Protein AF-A0A2H4SGW2-F1 (afdb_monomer)

Mean predicted aligned error: 12.9 Å

pLDDT: mean 76.17, std 18.94, range [35.78, 95.19]

Nearest PDB structures (foldseek):
  6x1i-assembly1_A  TM=3.297E-01  e=1.445E+00  Pyrococcus horikoshii OT3
  2erj-assembly2_H  TM=3.237E-01  e=7.065E+00  Homo sapiens
  8u43-assembly1_D  TM=2.291E-01  e=7.065E+00  Rattus norvegicus

Solvent-accessible surface area (backbone atoms only — not comparable to full-atom values): 8729 Å² total; per-residue (Å²): 140,82,81,87,83,86,81,79,77,84,83,76,77,74,81,75,76,76,72,67,89,86,71,74,80,57,63,96,58,52,52,63,52,45,54,53,20,48,52,55,14,47,56,49,26,64,71,53,39,81,94,49,92,40,44,65,63,7,50,50,42,12,49,35,37,24,29,25,54,58,58,59,44,63,83,57,79,85,66,61,55,56,94,62,86,61,39,85,46,74,64,57,51,47,54,20,49,52,54,18,52,48,46,30,49,66,63,38,54,94,68,52,57,96,44,40,66,61,12,51,55,52,9,50,49,33,19,37,36,25,54,17,34,56,78,84,79,75,74,76,75,76,79,76,83,78,128

Structure (mmCIF, N/CA/C/O backbone):
data_AF-A0A2H4SGW2-F1
#
_entry.id   AF-A0A2H4SGW2-F1
#
loop_
_atom_site.group_PDB
_atom_site.id
_atom_site.type_symbol
_atom_site.label_atom_id
_atom_site.label_alt_id
_atom_site.label_comp_id
_atom_site.label_asym_id
_atom_site.label_entity_id
_atom_site.label_seq_id
_atom_site.pdbx_PDB_ins_code
_atom_site.Cartn_x
_atom_site.Cartn_y
_atom_site.Cartn_z
_atom_site.occupancy
_atom_site.B_is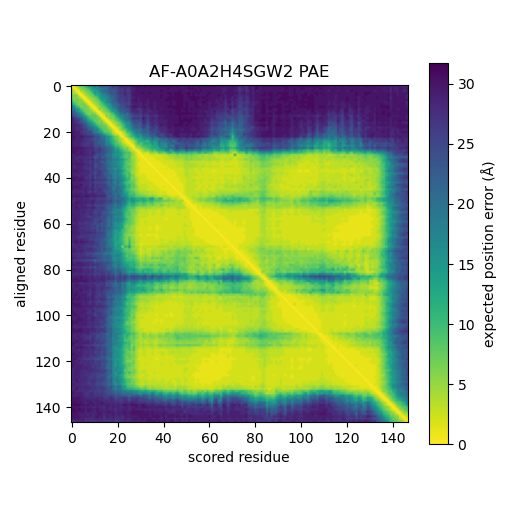o_or_equiv
_atom_site.auth_seq_id
_atom_site.auth_comp_id
_atom_site.auth_asym_id
_atom_site.auth_atom_id
_atom_site.pdbx_PDB_model_num
ATOM 1 N N . MET A 1 1 ? 42.845 22.068 47.223 1.00 36.53 1 MET A N 1
ATOM 2 C CA . MET A 1 1 ? 42.443 20.751 46.677 1.00 36.53 1 MET A CA 1
ATOM 3 C C . MET A 1 1 ? 41.509 21.018 45.503 1.00 36.53 1 MET A C 1
ATOM 5 O O . MET A 1 1 ? 40.694 21.923 45.610 1.00 36.53 1 MET A O 1
ATOM 9 N N . LYS A 1 2 ? 41.756 20.393 44.348 1.00 39.66 2 LYS A N 1
ATOM 10 C CA . LYS A 1 2 ? 41.419 20.905 43.008 1.00 39.66 2 LYS A CA 1
ATOM 11 C C . LYS A 1 2 ? 40.613 19.833 42.246 1.00 39.66 2 LYS A C 1
ATOM 13 O O . LYS A 1 2 ? 41.105 18.721 42.141 1.00 39.66 2 LYS A O 1
ATOM 18 N N . PHE A 1 3 ? 39.397 20.213 41.827 1.00 46.25 3 PHE A N 1
ATOM 19 C CA . PHE A 1 3 ? 38.383 19.617 40.922 1.00 46.25 3 PHE A CA 1
ATOM 20 C C . PHE A 1 3 ? 38.264 18.085 40.739 1.00 46.25 3 PHE A C 1
ATOM 22 O O . PHE A 1 3 ? 39.240 17.439 40.365 1.00 46.25 3 PHE A O 1
ATOM 29 N N . PRO A 1 4 ? 37.043 17.511 40.826 1.00 51.34 4 PRO A N 1
ATOM 30 C CA . PRO A 1 4 ? 36.780 16.182 40.295 1.00 51.34 4 PRO A CA 1
ATOM 31 C C . PRO A 1 4 ? 36.568 16.246 38.773 1.00 51.34 4 PRO A C 1
ATOM 33 O O . PRO A 1 4 ? 35.764 17.026 38.261 1.00 51.34 4 PRO A O 1
ATOM 36 N N . LEU A 1 5 ? 37.320 15.407 38.061 1.00 47.28 5 LEU A N 1
ATOM 37 C CA . LEU A 1 5 ? 37.166 15.103 36.641 1.00 47.28 5 LEU A CA 1
ATOM 38 C C . LEU A 1 5 ? 35.771 14.524 36.367 1.00 47.28 5 LEU A C 1
ATOM 40 O O . LEU A 1 5 ? 35.455 13.415 36.793 1.00 47.28 5 LEU A O 1
ATOM 44 N N . VAL A 1 6 ? 34.955 15.268 35.620 1.00 46.44 6 VAL A N 1
ATOM 45 C CA . VAL A 1 6 ? 33.738 14.756 34.985 1.00 46.44 6 VAL A CA 1
ATOM 46 C C . VAL A 1 6 ? 34.170 13.932 33.773 1.00 46.44 6 VAL A C 1
ATOM 48 O O . VAL A 1 6 ? 34.555 14.477 32.742 1.00 46.44 6 VAL A O 1
ATOM 51 N N . LEU A 1 7 ? 34.135 12.610 33.920 1.00 49.81 7 LEU A N 1
ATOM 52 C CA . LEU A 1 7 ? 34.316 11.645 32.842 1.00 49.81 7 LEU A CA 1
ATOM 53 C C . LEU A 1 7 ? 32.973 10.933 32.637 1.00 49.81 7 LEU A C 1
ATOM 55 O O . LEU A 1 7 ? 32.621 10.045 33.407 1.00 49.81 7 LEU A O 1
ATOM 59 N N . ALA A 1 8 ? 32.201 11.337 31.630 1.00 51.94 8 ALA A N 1
ATOM 60 C CA . ALA A 1 8 ? 31.023 10.586 31.204 1.00 51.94 8 ALA A CA 1
ATOM 61 C C . ALA A 1 8 ? 30.757 10.801 29.709 1.00 51.94 8 ALA A C 1
ATOM 63 O O . ALA A 1 8 ? 30.163 11.789 29.292 1.00 51.94 8 ALA A O 1
ATOM 64 N N . ALA A 1 9 ? 31.284 9.845 28.943 1.00 51.69 9 ALA A N 1
ATOM 65 C CA . ALA A 1 9 ? 30.772 9.297 27.691 1.00 51.69 9 ALA A CA 1
ATOM 66 C C . ALA A 1 9 ? 30.123 10.273 26.692 1.00 51.69 9 ALA A C 1
ATOM 68 O O . ALA A 1 9 ? 28.916 10.506 26.690 1.00 51.69 9 ALA A O 1
ATOM 69 N N . LEU A 1 10 ? 30.934 10.722 25.733 1.00 45.56 10 LEU A N 1
ATOM 70 C CA . LEU A 1 10 ? 30.458 11.092 24.405 1.00 45.56 10 LEU A CA 1
ATOM 71 C C . LEU A 1 10 ? 29.757 9.868 23.793 1.00 45.56 10 LEU A C 1
ATOM 73 O O . LEU A 1 10 ? 30.422 8.924 23.366 1.00 45.56 10 LEU A O 1
ATOM 77 N N . PHE A 1 11 ? 28.425 9.879 23.734 1.00 50.94 11 PHE A N 1
ATOM 78 C CA . PHE A 1 11 ? 27.680 9.013 22.823 1.00 50.94 11 PHE A CA 1
ATOM 79 C C . PHE A 1 11 ? 27.951 9.487 21.393 1.00 50.94 11 PHE A C 1
ATOM 81 O O . PHE A 1 11 ? 27.168 10.213 20.783 1.00 50.94 11 PHE A O 1
ATOM 88 N N . ALA A 1 12 ? 29.100 9.078 20.859 1.00 47.81 12 ALA A N 1
ATOM 89 C CA . ALA A 1 12 ? 29.319 9.005 19.429 1.00 47.81 12 ALA A CA 1
ATOM 90 C C . ALA A 1 12 ? 28.397 7.898 18.905 1.00 47.81 12 ALA A C 1
ATOM 92 O O . ALA A 1 12 ? 28.767 6.727 18.860 1.00 47.81 12 ALA A O 1
ATOM 93 N N . GLY A 1 13 ? 27.154 8.267 18.588 1.00 41.72 13 GLY A N 1
ATOM 94 C CA . GLY A 1 13 ? 26.217 7.411 17.878 1.00 41.72 13 GLY A CA 1
ATOM 95 C C . GLY A 1 13 ? 26.809 7.067 16.520 1.00 41.72 13 GLY A C 1
ATOM 96 O O . GLY A 1 13 ? 26.707 7.839 15.570 1.00 41.72 13 GLY A O 1
ATOM 97 N N . SER A 1 14 ? 27.484 5.924 16.442 1.00 45.97 14 SER A N 1
ATOM 98 C CA . SER A 1 14 ? 27.878 5.320 15.183 1.00 45.97 14 SER A CA 1
ATOM 99 C C . SER A 1 14 ? 26.600 5.038 14.399 1.00 45.97 14 SER A C 1
ATOM 101 O O . SER A 1 14 ? 25.818 4.165 14.772 1.00 45.97 14 SER A O 1
ATOM 103 N N . LEU A 1 15 ? 26.376 5.787 13.318 1.00 43.72 15 LEU A N 1
ATOM 104 C CA . LEU A 1 15 ? 25.493 5.375 12.234 1.00 43.72 15 LEU A CA 1
ATOM 105 C C . LEU A 1 15 ? 26.077 4.079 11.667 1.00 43.72 15 LEU A C 1
ATOM 107 O O . LEU A 1 15 ? 26.879 4.090 10.737 1.00 43.72 15 LEU A O 1
ATOM 111 N N . ALA A 1 16 ? 25.719 2.953 12.277 1.00 41.44 16 ALA A N 1
ATOM 112 C CA . ALA A 1 16 ? 25.845 1.657 11.653 1.00 41.44 16 ALA A CA 1
ATOM 113 C C . ALA A 1 16 ? 24.837 1.645 10.502 1.00 41.44 16 ALA A C 1
ATOM 115 O O . ALA A 1 16 ? 23.688 1.232 10.649 1.00 41.44 16 ALA A O 1
ATOM 116 N N . THR A 1 17 ? 25.258 2.150 9.345 1.00 42.44 17 THR A N 1
ATOM 117 C CA . THR A 1 17 ? 24.680 1.769 8.064 1.00 42.44 17 THR A CA 1
ATOM 118 C C . THR A 1 17 ? 24.901 0.268 7.954 1.00 42.44 17 THR A C 1
ATOM 120 O O . THR A 1 17 ? 25.957 -0.197 7.529 1.00 42.44 17 THR A O 1
ATOM 123 N N . VAL A 1 18 ? 23.916 -0.506 8.407 1.00 47.75 18 VAL A N 1
ATOM 124 C CA . VAL A 1 18 ? 23.831 -1.933 8.121 1.00 47.75 18 VAL A CA 1
ATOM 125 C C . VAL A 1 18 ? 23.557 -2.029 6.624 1.00 47.75 18 VAL A C 1
ATOM 127 O O . VAL A 1 18 ? 22.417 -2.101 6.177 1.00 47.75 18 VAL A O 1
ATOM 130 N N . ALA A 1 19 ? 24.617 -1.934 5.825 1.00 40.09 19 ALA A N 1
ATOM 131 C CA . ALA A 1 19 ? 24.589 -2.350 4.440 1.00 40.09 19 ALA A CA 1
ATOM 132 C C . ALA A 1 19 ? 24.349 -3.860 4.471 1.00 40.09 19 ALA A C 1
ATOM 134 O O . ALA A 1 19 ? 25.267 -4.632 4.738 1.00 40.09 19 ALA A O 1
ATOM 135 N N . GLN A 1 20 ? 23.092 -4.273 4.296 1.00 42.75 20 GLN A N 1
ATOM 136 C CA . GLN A 1 20 ? 22.746 -5.681 4.144 1.00 42.75 20 GLN A CA 1
ATOM 137 C C . GLN A 1 20 ? 23.578 -6.245 2.977 1.00 42.75 20 GLN A C 1
ATOM 139 O O . GLN A 1 20 ? 23.435 -5.766 1.845 1.00 42.75 20 GLN A O 1
ATOM 144 N N . PRO A 1 21 ? 24.484 -7.209 3.218 1.00 35.78 21 PRO A N 1
ATOM 145 C CA . PRO A 1 21 ? 25.334 -7.734 2.163 1.00 35.78 21 PRO A CA 1
ATOM 146 C C . PRO A 1 21 ? 24.467 -8.528 1.178 1.00 35.78 21 PRO A C 1
ATOM 148 O O . PRO A 1 21 ? 23.775 -9.463 1.569 1.00 35.78 21 PRO A O 1
ATOM 151 N N . GLY A 1 22 ? 24.487 -8.133 -0.100 1.00 41.16 22 GLY A N 1
ATOM 152 C CA . GLY A 1 22 ? 23.820 -8.848 -1.204 1.00 41.16 22 GLY A CA 1
ATOM 153 C C . GLY A 1 22 ? 22.747 -8.063 -1.970 1.00 41.16 22 GLY A C 1
ATOM 154 O O . GLY A 1 22 ? 22.153 -8.580 -2.912 1.00 41.16 22 GLY A O 1
ATOM 155 N N . VAL A 1 23 ? 22.484 -6.811 -1.607 1.00 50.88 23 VAL A N 1
ATOM 156 C CA . VAL A 1 23 ? 21.338 -6.053 -2.123 1.00 50.88 23 VAL A CA 1
ATOM 157 C C . VAL A 1 23 ? 21.823 -5.002 -3.128 1.00 50.88 23 VAL A C 1
ATOM 159 O O . VAL A 1 23 ? 22.103 -3.863 -2.770 1.00 50.88 23 VAL A O 1
ATOM 162 N N . GLY A 1 24 ? 21.957 -5.392 -4.401 1.00 46.53 24 GLY A N 1
ATOM 163 C CA . GLY A 1 24 ? 22.253 -4.454 -5.492 1.00 46.53 24 GLY A CA 1
ATOM 164 C C . GLY A 1 24 ? 21.214 -3.320 -5.595 1.00 46.53 24 GLY A C 1
ATOM 165 O O . GLY A 1 24 ? 20.061 -3.510 -5.181 1.00 46.53 24 GLY A O 1
ATOM 166 N N . PRO A 1 25 ? 21.598 -2.142 -6.125 1.00 52.06 25 PRO A N 1
ATOM 167 C CA . PRO A 1 25 ? 20.678 -1.022 -6.305 1.00 52.06 25 PRO A CA 1
ATOM 168 C C . PRO A 1 25 ? 19.476 -1.444 -7.166 1.00 52.06 25 PRO A C 1
ATOM 170 O O . PRO A 1 25 ? 19.636 -2.288 -8.054 1.00 52.06 25 PRO A O 1
ATOM 173 N N . PRO A 1 26 ? 18.273 -0.885 -6.928 1.00 57.28 26 PRO A N 1
ATOM 174 C CA . PRO A 1 26 ? 17.143 -1.117 -7.820 1.00 57.28 26 PRO A CA 1
ATOM 175 C C . PRO A 1 26 ? 17.540 -0.721 -9.246 1.00 57.28 26 PRO A C 1
ATOM 177 O O . PRO A 1 26 ? 18.293 0.239 -9.446 1.00 57.28 26 PRO A O 1
ATOM 180 N N . ALA A 1 27 ? 17.034 -1.442 -10.249 1.00 59.69 27 ALA A N 1
ATOM 181 C CA . ALA A 1 27 ? 17.228 -1.030 -11.632 1.00 59.69 27 ALA A CA 1
ATOM 182 C C . ALA A 1 27 ? 16.741 0.425 -11.790 1.00 59.69 27 ALA A C 1
ATOM 184 O O . ALA A 1 27 ? 15.667 0.783 -11.306 1.00 59.69 27 ALA A O 1
ATOM 185 N N . LEU A 1 28 ? 17.542 1.276 -12.444 1.00 51.12 28 LEU A N 1
ATOM 186 C CA . LEU A 1 28 ? 17.411 2.747 -12.458 1.00 51.12 28 LEU A CA 1
ATOM 187 C C . LEU A 1 28 ? 16.033 3.294 -12.916 1.00 51.12 28 LEU A C 1
ATOM 189 O O . LEU A 1 28 ? 15.762 4.481 -12.746 1.00 51.12 28 LEU A O 1
ATOM 193 N N . GLY A 1 29 ? 15.145 2.456 -13.466 1.00 61.72 29 GLY A N 1
ATOM 194 C CA . GLY A 1 29 ? 13.770 2.811 -13.848 1.00 61.72 29 GLY A CA 1
ATOM 195 C C . GLY A 1 29 ? 12.668 2.356 -12.879 1.00 61.72 29 GLY A C 1
ATOM 196 O O . GLY A 1 29 ? 11.569 2.912 -12.913 1.00 61.72 29 GLY A O 1
ATOM 197 N N . THR A 1 30 ? 12.936 1.393 -11.994 1.00 74.19 30 THR A N 1
ATOM 198 C CA . THR A 1 30 ? 11.906 0.709 -11.191 1.00 74.19 30 THR A CA 1
ATOM 199 C C . THR A 1 30 ? 11.205 1.653 -10.217 1.00 74.19 30 THR A C 1
ATOM 201 O O . THR A 1 30 ? 9.998 1.549 -10.030 1.00 74.19 30 THR A O 1
ATOM 204 N N . CYS A 1 31 ? 11.913 2.639 -9.658 1.00 84.25 31 CYS A N 1
ATOM 205 C CA . CYS A 1 31 ? 11.321 3.559 -8.683 1.00 84.25 31 CYS A CA 1
ATOM 206 C C . CYS A 1 31 ? 10.413 4.624 -9.304 1.00 84.25 31 CYS A C 1
ATOM 208 O O . CYS A 1 31 ? 9.398 4.974 -8.710 1.00 84.25 31 CYS A O 1
ATOM 210 N N . ARG A 1 32 ? 10.709 5.092 -10.524 1.00 84.06 32 ARG A N 1
ATOM 211 C CA . ARG A 1 32 ? 9.792 5.993 -11.245 1.00 84.06 32 ARG A CA 1
ATOM 212 C C . ARG A 1 32 ? 8.531 5.266 -11.695 1.00 84.06 32 ARG A C 1
ATOM 214 O O . ARG A 1 32 ? 7.440 5.813 -11.578 1.00 84.06 32 ARG A O 1
ATOM 221 N N . VAL A 1 33 ? 8.682 4.030 -12.177 1.00 83.50 33 VAL A N 1
ATOM 222 C CA . VAL A 1 33 ? 7.542 3.156 -12.488 1.00 83.50 33 VAL A CA 1
ATOM 223 C C . VAL A 1 33 ? 6.712 2.916 -11.230 1.00 83.50 33 VAL A C 1
ATOM 225 O O . VAL A 1 33 ? 5.493 3.039 -11.286 1.00 83.50 33 VAL A O 1
ATOM 228 N N . ALA A 1 34 ? 7.363 2.670 -10.087 1.00 85.31 34 ALA A N 1
ATOM 229 C CA . ALA A 1 34 ? 6.685 2.524 -8.808 1.00 85.31 34 ALA A CA 1
ATOM 230 C C . ALA A 1 34 ? 5.844 3.753 -8.460 1.00 85.31 34 ALA A C 1
ATOM 232 O O . ALA A 1 34 ? 4.677 3.595 -8.129 1.00 85.31 34 ALA A O 1
ATOM 233 N N . ASP A 1 35 ? 6.387 4.966 -8.578 1.00 88.62 35 ASP A N 1
ATOM 234 C CA . ASP A 1 35 ? 5.648 6.191 -8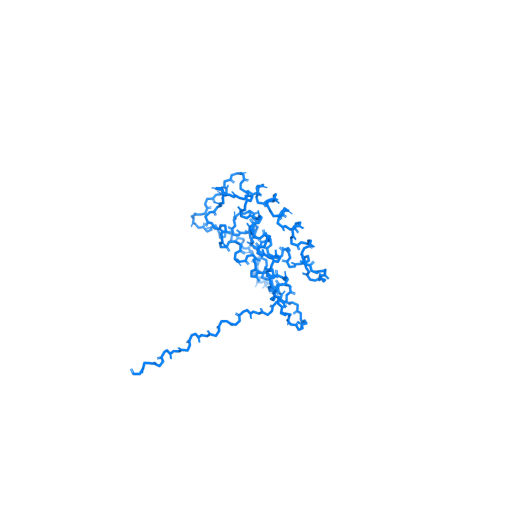.255 1.00 88.62 35 ASP A CA 1
ATOM 235 C C . ASP A 1 35 ? 4.394 6.370 -9.129 1.00 88.62 35 ASP A C 1
ATOM 237 O O . ASP A 1 35 ? 3.321 6.687 -8.612 1.00 88.62 35 ASP A O 1
ATOM 241 N N . VAL A 1 36 ? 4.497 6.106 -10.437 1.00 86.12 36 VAL A N 1
ATOM 242 C CA . VAL A 1 36 ? 3.355 6.168 -11.370 1.00 86.12 36 VAL A CA 1
ATOM 243 C C . VAL A 1 36 ? 2.325 5.080 -11.057 1.00 86.12 36 VAL A C 1
ATOM 245 O O . VAL A 1 36 ? 1.128 5.362 -10.974 1.00 86.12 36 VAL A O 1
ATOM 248 N N . ALA A 1 37 ? 2.781 3.845 -10.841 1.00 87.69 37 ALA A N 1
ATOM 249 C CA . ALA A 1 37 ? 1.920 2.709 -10.535 1.00 87.69 37 ALA A CA 1
ATOM 250 C C . ALA A 1 37 ? 1.188 2.898 -9.196 1.00 87.69 37 ALA A C 1
ATOM 252 O O . ALA A 1 37 ? -0.011 2.633 -9.100 1.00 87.69 37 ALA A O 1
ATOM 253 N N . ILE A 1 38 ? 1.885 3.424 -8.182 1.00 90.12 38 ILE A N 1
ATOM 254 C CA . ILE A 1 38 ? 1.308 3.804 -6.891 1.00 90.12 38 ILE A CA 1
ATOM 255 C C . ILE A 1 38 ? 0.266 4.901 -7.104 1.00 90.12 38 ILE A C 1
ATOM 257 O O . ILE A 1 38 ? -0.855 4.755 -6.632 1.00 90.12 38 ILE A O 1
ATOM 261 N N . ALA A 1 39 ? 0.574 5.971 -7.843 1.00 90.19 39 ALA A N 1
ATOM 262 C CA . ALA A 1 39 ? -0.388 7.045 -8.092 1.00 90.19 39 ALA A CA 1
ATOM 263 C C . ALA A 1 39 ? -1.685 6.530 -8.750 1.00 90.19 39 ALA A C 1
ATOM 265 O O . ALA A 1 39 ? -2.781 6.885 -8.306 1.00 90.19 39 ALA A O 1
ATOM 266 N N . ALA A 1 40 ? -1.572 5.643 -9.745 1.00 86.00 40 ALA A N 1
ATOM 267 C CA . ALA A 1 40 ? -2.717 5.009 -10.398 1.00 86.00 40 ALA A CA 1
ATOM 268 C C . ALA A 1 40 ? -3.522 4.116 -9.434 1.00 86.00 40 ALA A C 1
ATOM 270 O O . ALA A 1 40 ? -4.750 4.220 -9.366 1.00 86.00 40 ALA A O 1
ATOM 271 N N . ALA A 1 41 ? -2.840 3.279 -8.649 1.00 84.62 41 ALA A N 1
ATOM 272 C CA . ALA A 1 41 ? -3.471 2.422 -7.649 1.00 84.62 41 ALA A CA 1
ATOM 273 C C . ALA A 1 41 ? -4.202 3.242 -6.571 1.00 84.62 41 ALA A C 1
ATOM 275 O O . ALA A 1 41 ? -5.337 2.928 -6.213 1.00 84.62 41 ALA A O 1
ATOM 276 N N . LEU A 1 42 ? -3.598 4.339 -6.102 1.00 90.06 42 LEU A N 1
ATOM 277 C CA . LEU A 1 42 ? -4.196 5.221 -5.101 1.00 90.06 42 LEU A CA 1
ATOM 278 C C . LEU A 1 42 ? -5.409 5.986 -5.633 1.00 90.06 42 LEU A C 1
ATOM 280 O O . LEU A 1 42 ? -6.345 6.224 -4.873 1.00 90.06 42 LEU A O 1
ATOM 284 N N . ALA A 1 43 ? -5.431 6.358 -6.916 1.00 89.75 43 ALA A N 1
ATOM 285 C CA . ALA A 1 43 ? -6.610 6.968 -7.529 1.00 89.75 43 ALA A CA 1
ATOM 286 C C . ALA A 1 43 ? -7.818 6.015 -7.501 1.00 89.75 43 ALA A C 1
ATOM 288 O O . ALA A 1 43 ? -8.938 6.437 -7.213 1.00 89.75 43 ALA A O 1
ATOM 289 N N . VAL A 1 44 ? -7.588 4.719 -7.741 1.00 87.31 44 VAL A N 1
ATOM 290 C CA . VAL A 1 44 ? -8.627 3.684 -7.636 1.00 87.31 44 VAL A CA 1
ATOM 291 C C . VAL A 1 44 ? -9.036 3.459 -6.185 1.00 87.31 44 VAL A C 1
ATOM 293 O O . VAL A 1 44 ? -10.229 3.448 -5.889 1.00 87.31 44 VAL A O 1
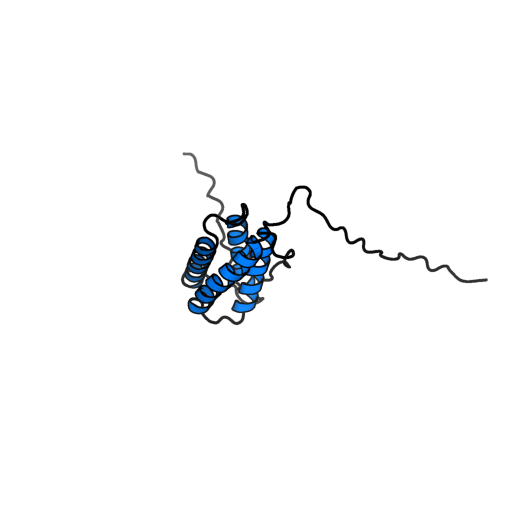ATOM 296 N N . LEU A 1 45 ? -8.067 3.342 -5.278 1.00 86.25 45 LEU A N 1
ATOM 297 C CA . LEU A 1 45 ? -8.326 3.121 -3.859 1.00 86.25 45 LEU A CA 1
ATOM 298 C C . LEU A 1 45 ? -9.173 4.255 -3.259 1.00 86.25 45 LEU A C 1
ATOM 300 O O . LEU A 1 45 ? -10.223 3.997 -2.680 1.00 86.25 45 LEU A O 1
ATOM 304 N N . ARG A 1 46 ? -8.787 5.519 -3.478 1.00 87.50 46 ARG A N 1
ATOM 305 C CA . ARG A 1 46 ? -9.523 6.698 -2.982 1.00 87.50 46 ARG A CA 1
ATOM 306 C C . ARG A 1 46 ? -10.928 6.828 -3.560 1.00 87.50 46 ARG A C 1
ATOM 308 O O . ARG A 1 46 ? -11.798 7.401 -2.920 1.00 87.50 46 ARG A O 1
ATOM 315 N N . ARG A 1 47 ? -11.153 6.317 -4.772 1.00 87.38 47 ARG A N 1
ATOM 316 C CA . ARG A 1 47 ? -12.479 6.318 -5.399 1.00 87.38 47 ARG A CA 1
ATOM 317 C C . ARG A 1 47 ? -13.412 5.272 -4.790 1.00 87.38 47 ARG A C 1
ATOM 319 O O . ARG A 1 47 ? -14.624 5.463 -4.816 1.00 87.38 47 ARG A O 1
ATOM 326 N N . LEU A 1 48 ? -12.863 4.149 -4.338 1.00 86.44 48 LEU A N 1
ATOM 327 C CA . LEU A 1 48 ? -13.639 2.997 -3.883 1.00 86.44 48 LEU A CA 1
ATOM 328 C C . LEU A 1 48 ? -13.835 2.962 -2.373 1.00 86.44 48 LEU A C 1
ATOM 330 O O . LEU A 1 48 ? -14.808 2.373 -1.910 1.00 86.44 48 LEU A O 1
ATOM 334 N N . LEU A 1 49 ? -12.917 3.558 -1.615 1.00 83.81 49 LEU A N 1
ATOM 335 C CA . LEU A 1 49 ? -12.991 3.545 -0.165 1.00 83.81 49 LEU A CA 1
ATOM 336 C C . LEU A 1 49 ? -13.798 4.730 0.373 1.00 83.81 49 LEU A C 1
ATOM 338 O O . LEU A 1 49 ? -13.658 5.848 -0.129 1.00 83.81 49 LEU A O 1
ATOM 342 N N . PRO A 1 50 ? -14.604 4.512 1.428 1.00 74.50 50 PRO A N 1
ATOM 343 C CA . PRO A 1 50 ? -15.200 5.598 2.189 1.00 74.50 50 PRO A CA 1
ATOM 344 C C . PRO A 1 50 ? -14.120 6.536 2.731 1.00 74.50 50 PRO A C 1
ATOM 346 O O . PRO A 1 50 ? -12.996 6.120 3.026 1.00 74.50 50 PRO A O 1
ATOM 349 N N . VAL A 1 51 ? -14.469 7.811 2.898 1.00 79.75 51 VAL A N 1
ATOM 350 C CA . VAL A 1 51 ? -13.556 8.792 3.485 1.00 79.75 51 VAL A CA 1
ATOM 351 C C . VAL A 1 51 ? -13.456 8.535 4.987 1.00 79.75 51 VAL A C 1
ATOM 353 O O . VAL A 1 51 ? -14.283 9.001 5.768 1.00 79.75 51 VAL A O 1
ATOM 356 N N . TYR A 1 52 ? -12.433 7.782 5.387 1.00 78.25 52 TYR A N 1
ATOM 357 C CA . TYR A 1 52 ? -12.046 7.630 6.786 1.00 78.25 52 TYR A CA 1
ATOM 358 C C . TYR A 1 52 ? -11.017 8.701 7.168 1.00 78.25 52 TYR A C 1
ATOM 360 O O . TYR A 1 52 ? -10.096 8.952 6.386 1.00 78.25 52 TYR A O 1
ATOM 368 N N . PRO A 1 53 ? -11.070 9.264 8.390 1.00 82.56 53 PRO A N 1
ATOM 369 C CA . PRO A 1 53 ? -10.026 10.168 8.884 1.00 82.56 53 PRO A CA 1
ATOM 370 C C . PRO A 1 53 ? -8.621 9.545 8.833 1.00 82.56 53 PRO A C 1
ATOM 372 O O . PRO A 1 53 ? -7.631 10.229 8.588 1.00 82.56 53 PRO A O 1
ATOM 375 N N . GLN A 1 54 ? -8.551 8.223 9.008 1.00 85.81 54 GLN A N 1
ATOM 376 C CA . GLN A 1 54 ? -7.309 7.451 9.035 1.00 85.81 54 GLN A CA 1
ATOM 377 C C . GLN A 1 54 ? -6.843 6.989 7.639 1.00 85.81 54 GLN A C 1
ATOM 379 O O . GLN A 1 54 ? -5.787 6.366 7.532 1.00 85.81 54 GLN A O 1
ATOM 384 N N . LEU A 1 55 ? -7.591 7.285 6.562 1.00 87.75 55 LEU A N 1
ATOM 385 C CA . LEU A 1 55 ? -7.323 6.747 5.222 1.00 87.75 55 LEU A CA 1
ATOM 386 C C . LEU A 1 55 ? -5.982 7.227 4.649 1.00 87.75 55 LEU A C 1
ATOM 388 O O . LEU A 1 55 ? -5.177 6.408 4.216 1.00 87.75 55 LEU A O 1
ATOM 392 N N . GLU A 1 56 ? -5.709 8.533 4.661 1.00 90.44 56 GLU A N 1
ATOM 393 C CA . GLU A 1 56 ? -4.436 9.068 4.147 1.00 90.44 56 GLU A CA 1
ATOM 394 C C . GLU A 1 56 ? -3.218 8.619 4.981 1.00 90.44 56 GLU A C 1
ATOM 396 O O . GLU A 1 56 ? -2.219 8.192 4.390 1.00 90.44 56 GLU A O 1
ATOM 401 N N . PRO A 1 57 ? -3.269 8.615 6.332 1.00 90.69 57 PRO A N 1
ATOM 402 C CA . PRO A 1 57 ? -2.234 7.981 7.148 1.00 90.69 57 PRO A CA 1
ATOM 403 C C . PRO A 1 57 ? -1.999 6.503 6.806 1.00 90.69 57 PRO A C 1
ATOM 405 O O . PRO A 1 57 ? -0.846 6.077 6.717 1.00 90.69 57 PRO A O 1
ATOM 408 N N . ALA A 1 58 ? -3.065 5.730 6.581 1.00 91.75 58 ALA A N 1
ATOM 409 C CA . ALA A 1 58 ? -2.971 4.322 6.207 1.00 91.75 58 ALA A CA 1
ATOM 410 C C . ALA A 1 58 ? -2.343 4.125 4.823 1.00 91.75 58 ALA A C 1
ATOM 412 O O . ALA A 1 58 ? -1.445 3.295 4.665 1.00 91.75 58 ALA A O 1
ATOM 413 N N . ILE A 1 59 ? -2.750 4.933 3.837 1.00 93.31 59 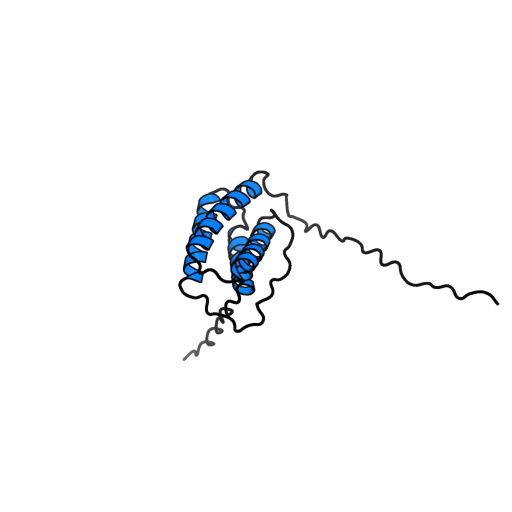ILE A N 1
ATOM 414 C CA . ILE A 1 59 ? -2.142 4.974 2.501 1.00 93.31 59 ILE A CA 1
ATOM 415 C C . ILE A 1 59 ? -0.638 5.223 2.617 1.00 93.31 59 ILE A C 1
ATOM 417 O O . ILE A 1 59 ? 0.156 4.497 2.020 1.00 93.31 59 ILE A O 1
ATOM 421 N N . LYS A 1 60 ? -0.235 6.225 3.406 1.00 93.62 60 LYS A N 1
ATOM 422 C CA . LYS A 1 60 ? 1.176 6.579 3.579 1.00 93.62 60 LYS A CA 1
ATOM 423 C C . LYS A 1 60 ? 1.978 5.431 4.197 1.00 93.62 60 LYS A C 1
ATOM 425 O O . LYS A 1 60 ? 3.064 5.142 3.699 1.00 93.62 60 LYS A O 1
ATOM 430 N N . ALA A 1 61 ? 1.445 4.768 5.225 1.00 94.25 61 ALA A N 1
ATOM 431 C CA . ALA A 1 61 ? 2.091 3.617 5.858 1.00 94.25 61 ALA A CA 1
ATOM 432 C C . ALA A 1 61 ? 2.287 2.457 4.867 1.00 94.25 61 ALA A C 1
ATOM 434 O O . ALA A 1 61 ? 3.408 1.980 4.683 1.00 94.25 61 ALA A O 1
ATOM 435 N N . GLY A 1 62 ? 1.224 2.067 4.155 1.00 94.25 62 GLY A N 1
ATOM 436 C CA . GLY A 1 62 ? 1.291 0.981 3.175 1.00 94.25 62 GLY A CA 1
ATOM 437 C C . GLY A 1 62 ? 2.234 1.277 2.006 1.00 94.25 62 GLY A C 1
ATOM 438 O O . GLY A 1 62 ? 3.030 0.421 1.621 1.00 94.25 62 GLY A O 1
ATOM 439 N N . VAL A 1 63 ? 2.211 2.505 1.473 1.00 95.12 63 VAL A N 1
ATOM 440 C CA . VAL A 1 63 ? 3.122 2.936 0.399 1.00 95.12 63 VAL A CA 1
ATOM 441 C C . VAL A 1 63 ? 4.572 2.953 0.871 1.00 95.12 63 VAL A C 1
ATOM 443 O O . VAL A 1 63 ? 5.446 2.493 0.139 1.00 95.12 63 VAL A O 1
ATOM 446 N N . ALA A 1 64 ? 4.850 3.462 2.073 1.00 94.62 64 ALA A N 1
ATOM 447 C CA . ALA A 1 64 ? 6.208 3.503 2.605 1.00 94.62 64 ALA A CA 1
ATOM 448 C C . ALA A 1 64 ? 6.785 2.089 2.772 1.00 94.62 64 ALA A C 1
ATOM 450 O O . ALA A 1 64 ? 7.908 1.837 2.334 1.00 94.62 64 ALA A O 1
ATOM 451 N N . ARG A 1 65 ? 5.988 1.146 3.293 1.00 95.19 65 ARG A N 1
ATOM 452 C CA . ARG A 1 65 ? 6.369 -0.270 3.365 1.00 95.19 65 ARG A CA 1
ATOM 453 C C . ARG A 1 65 ? 6.595 -0.884 1.991 1.00 95.19 65 ARG A C 1
ATOM 455 O O . ARG A 1 65 ? 7.648 -1.473 1.777 1.00 95.19 65 ARG A O 1
ATOM 462 N N . PHE A 1 66 ? 5.669 -0.705 1.047 1.00 94.56 66 PHE A N 1
ATOM 463 C CA . PHE A 1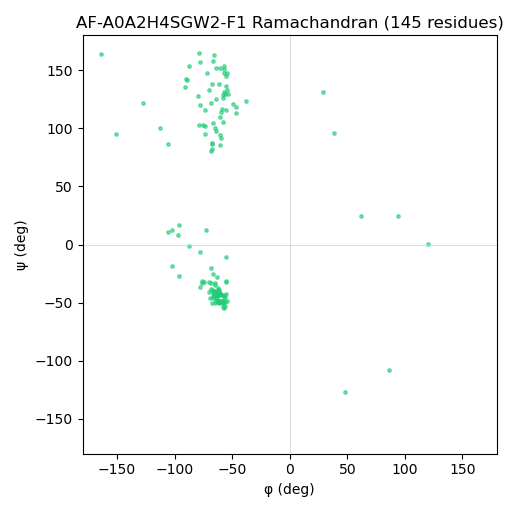 66 ? 5.836 -1.217 -0.317 1.00 94.56 66 PHE A CA 1
ATOM 464 C C . PHE A 1 66 ? 7.126 -0.691 -0.960 1.00 94.56 66 PHE A C 1
ATOM 466 O O . PHE A 1 66 ? 7.925 -1.478 -1.461 1.00 94.56 66 PHE A O 1
ATOM 473 N N . LYS A 1 67 ? 7.367 0.628 -0.899 1.00 92.19 67 LYS A N 1
ATOM 474 C CA . LYS A 1 67 ? 8.570 1.258 -1.465 1.00 92.19 67 LYS A CA 1
ATOM 475 C C . LYS A 1 67 ? 9.847 0.761 -0.801 1.00 92.19 67 LYS A C 1
ATOM 477 O O . LYS A 1 67 ? 10.845 0.615 -1.500 1.00 92.19 67 LYS A O 1
ATOM 482 N N . ASN A 1 68 ? 9.834 0.516 0.507 1.00 93.50 68 ASN A N 1
ATOM 483 C CA . ASN A 1 68 ? 10.980 -0.058 1.198 1.00 93.50 68 ASN A CA 1
ATOM 484 C C . ASN A 1 68 ? 11.313 -1.454 0.684 1.00 93.50 68 ASN A C 1
ATOM 486 O O . ASN A 1 68 ? 12.468 -1.705 0.348 1.00 93.50 68 ASN A O 1
ATOM 490 N N . GLU A 1 69 ? 10.300 -2.314 0.565 1.00 92.44 69 GLU A N 1
ATOM 491 C CA . GLU A 1 69 ? 10.482 -3.667 0.050 1.00 92.44 69 GLU A CA 1
ATOM 492 C C . GLU A 1 69 ? 11.091 -3.595 -1.348 1.00 92.44 69 GLU A C 1
ATOM 494 O O . GLU A 1 69 ? 12.212 -4.046 -1.535 1.00 92.44 69 GLU A O 1
ATOM 499 N N . ILE A 1 70 ? 10.505 -2.859 -2.295 1.00 89.38 70 ILE A N 1
ATOM 500 C CA . ILE A 1 70 ? 11.074 -2.728 -3.653 1.00 89.38 70 ILE A CA 1
ATOM 501 C C . ILE A 1 70 ? 12.346 -1.853 -3.754 1.00 89.38 70 ILE A C 1
ATOM 503 O O . ILE A 1 70 ? 12.757 -1.489 -4.856 1.00 89.38 70 ILE A O 1
ATOM 507 N N . ARG A 1 71 ? 12.982 -1.503 -2.625 1.00 88.38 71 ARG A N 1
ATOM 508 C CA . ARG A 1 71 ? 14.234 -0.721 -2.529 1.00 88.38 71 ARG A CA 1
ATOM 509 C C . ARG A 1 71 ? 14.149 0.700 -3.099 1.00 88.38 71 ARG A C 1
ATOM 511 O O . ARG A 1 71 ? 15.159 1.292 -3.467 1.00 88.38 71 ARG A O 1
ATOM 518 N N . CYS A 1 72 ? 12.951 1.267 -3.1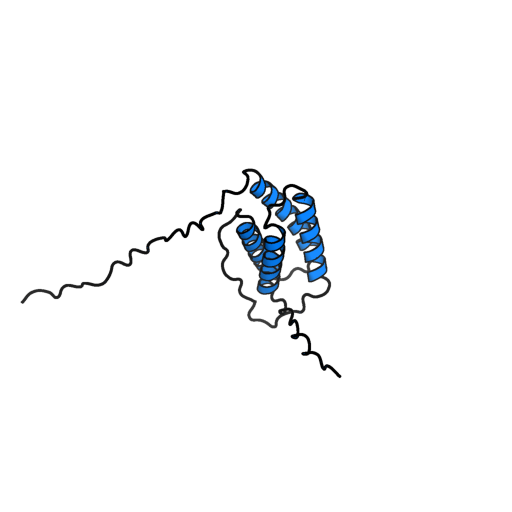39 1.00 88.75 72 CYS A N 1
ATOM 519 C CA . CYS A 1 72 ? 12.658 2.620 -3.613 1.00 88.75 72 CYS A CA 1
ATOM 520 C C . CYS A 1 72 ? 12.345 3.611 -2.482 1.00 88.75 72 CYS A C 1
ATOM 522 O O . CYS A 1 72 ? 11.861 4.715 -2.743 1.00 88.75 72 CYS A O 1
ATOM 524 N N . GLY A 1 73 ? 12.585 3.231 -1.226 1.00 87.88 73 GLY A N 1
ATOM 525 C CA . GLY A 1 73 ? 12.356 4.077 -0.061 1.00 87.88 73 GLY A CA 1
ATOM 526 C C . GLY A 1 73 ? 13.068 3.572 1.198 1.00 87.88 73 GLY A C 1
ATOM 527 O O . GLY A 1 73 ? 13.498 2.415 1.244 1.00 87.88 73 GLY A O 1
ATOM 528 N N . PRO A 1 74 ? 13.205 4.436 2.219 1.00 89.56 74 PRO A N 1
ATOM 529 C CA . PRO A 1 74 ? 13.761 4.046 3.510 1.00 89.56 74 PRO A CA 1
ATOM 530 C C . PRO A 1 74 ? 12.845 3.043 4.219 1.00 89.56 74 PRO A C 1
ATOM 532 O O . PRO A 1 74 ? 11.666 2.931 3.879 1.00 89.56 74 PRO A O 1
ATOM 535 N N . ALA A 1 75 ? 13.377 2.344 5.223 1.00 90.69 75 ALA A N 1
ATOM 536 C CA . ALA A 1 75 ? 12.556 1.532 6.117 1.00 90.69 75 ALA A CA 1
ATOM 537 C C . ALA A 1 75 ? 11.499 2.422 6.797 1.00 90.69 75 ALA A C 1
ATOM 539 O O . ALA A 1 75 ? 11.868 3.478 7.319 1.00 90.69 75 ALA A O 1
ATOM 540 N N . PRO A 1 76 ? 10.205 2.055 6.755 1.00 89.88 76 PRO A N 1
ATOM 541 C CA . PRO A 1 76 ? 9.167 2.831 7.412 1.00 89.88 76 PRO A CA 1
ATOM 542 C C . PRO A 1 76 ? 9.168 2.566 8.918 1.00 89.88 76 PRO A C 1
ATOM 544 O O . PRO A 1 76 ? 9.579 1.494 9.372 1.00 89.88 76 PRO A O 1
ATOM 547 N N . ASP A 1 77 ? 8.622 3.518 9.669 1.00 89.75 77 ASP A N 1
ATOM 548 C CA . ASP A 1 77 ? 8.238 3.289 11.059 1.00 89.75 77 ASP A CA 1
ATOM 549 C C . ASP A 1 77 ? 7.175 2.182 11.147 1.00 89.75 77 ASP A C 1
ATOM 551 O O . ASP A 1 77 ? 6.386 1.965 10.219 1.00 89.75 77 ASP A O 1
ATOM 555 N N . GLU A 1 78 ? 7.141 1.481 12.277 1.00 88.06 78 GLU A N 1
ATOM 556 C CA . GLU A 1 78 ? 6.112 0.480 12.549 1.00 88.06 78 GLU A CA 1
ATOM 557 C C . GLU A 1 78 ? 4.738 1.176 12.633 1.00 88.06 78 GLU A C 1
ATOM 559 O O . GLU A 1 78 ? 4.572 2.114 13.415 1.00 88.06 78 GLU A O 1
ATOM 564 N N . PRO A 1 79 ? 3.724 0.753 11.856 1.00 85.25 79 PRO A N 1
ATOM 565 C CA . PRO A 1 79 ? 2.428 1.416 11.882 1.00 85.25 79 PRO A CA 1
ATOM 566 C C . PRO A 1 79 ? 1.706 1.149 13.204 1.00 85.25 79 PRO A C 1
ATOM 568 O O . PRO A 1 79 ? 1.580 0.000 13.638 1.00 85.25 79 PRO A O 1
ATOM 571 N N . GLU A 1 80 ? 1.172 2.206 13.804 1.00 85.25 80 GLU A N 1
ATOM 572 C CA . GLU A 1 80 ? 0.312 2.132 14.984 1.00 85.25 80 GLU A CA 1
ATOM 573 C C . GLU A 1 80 ? -1.158 2.037 14.566 1.00 85.25 80 GLU A C 1
ATOM 575 O O . GLU A 1 80 ? -1.612 2.754 13.668 1.00 85.25 80 GLU A O 1
ATOM 580 N N . ALA A 1 81 ? -1.912 1.146 15.211 1.00 82.00 81 ALA A N 1
ATOM 581 C CA . ALA A 1 81 ? -3.360 1.113 15.050 1.00 82.00 81 ALA A CA 1
ATOM 582 C C . ALA A 1 81 ? -3.991 2.327 15.765 1.00 82.00 81 ALA A C 1
ATOM 584 O O . ALA A 1 81 ? -3.450 2.776 16.778 1.00 82.00 81 ALA A O 1
ATOM 585 N N . PRO A 1 82 ? -5.114 2.878 15.267 1.00 80.19 82 PRO A N 1
ATOM 586 C CA . PRO A 1 82 ? -5.896 3.857 16.017 1.00 80.19 82 PRO A CA 1
ATOM 587 C C . PRO A 1 82 ? -6.275 3.303 17.400 1.00 80.19 82 PRO A C 1
ATOM 589 O O . PRO A 1 82 ? -6.478 2.100 17.544 1.00 80.19 82 PRO A O 1
ATOM 592 N N . ALA A 1 83 ? -6.370 4.179 18.405 1.00 68.00 83 ALA A N 1
ATOM 593 C CA . ALA A 1 83 ? -6.731 3.788 19.772 1.00 68.00 83 ALA A CA 1
ATOM 594 C C . ALA A 1 83 ? -8.196 3.324 19.910 1.00 68.00 83 ALA A C 1
ATOM 596 O O . ALA A 1 83 ? -8.527 2.643 20.878 1.00 68.00 83 ALA A O 1
ATOM 597 N N . ASP A 1 84 ? -9.051 3.699 18.955 1.00 65.81 84 ASP A N 1
ATOM 598 C CA . ASP A 1 84 ? -10.478 3.369 18.931 1.00 65.81 84 ASP A CA 1
ATOM 599 C C . ASP A 1 84 ? -10.746 1.927 18.457 1.00 65.81 84 ASP A C 1
ATOM 601 O O . ASP A 1 84 ? -9.881 1.277 17.862 1.00 65.81 84 ASP A O 1
ATOM 605 N N . ASP A 1 85 ? -11.973 1.445 18.699 1.00 64.25 85 ASP A N 1
ATOM 606 C CA . ASP A 1 85 ? -12.445 0.104 18.335 1.00 64.25 85 ASP A CA 1
ATOM 607 C C . ASP A 1 85 ? -12.074 -0.266 16.889 1.00 64.25 85 ASP A C 1
ATOM 609 O O . ASP A 1 85 ? -12.505 0.365 15.919 1.00 64.25 85 ASP A O 1
ATOM 613 N N . GLN A 1 86 ? -11.274 -1.327 16.744 1.00 77.12 86 GLN A N 1
ATOM 614 C CA . GLN A 1 86 ? -10.851 -1.841 15.443 1.00 77.12 86 GLN A CA 1
ATOM 615 C C . GLN A 1 86 ? -12.071 -2.200 14.584 1.00 77.12 86 GLN A C 1
ATOM 617 O O . GLN A 1 86 ? -12.977 -2.917 15.024 1.00 77.12 86 GLN A O 1
ATOM 622 N N . MET A 1 87 ? -12.076 -1.736 13.337 1.00 79.06 87 MET A N 1
ATOM 623 C CA . MET A 1 87 ? -13.170 -1.938 12.394 1.00 79.06 87 MET A CA 1
ATOM 624 C C . MET A 1 87 ? -13.024 -3.251 11.625 1.00 79.06 87 MET A C 1
ATOM 626 O O . MET A 1 87 ? -11.920 -3.760 11.410 1.00 79.06 87 MET A O 1
ATOM 630 N N . ASP A 1 88 ? -14.152 -3.794 11.177 1.00 80.50 88 ASP A N 1
ATOM 631 C CA . ASP A 1 88 ? -14.136 -4.853 10.177 1.00 80.50 88 ASP A CA 1
ATOM 632 C C . ASP A 1 88 ? -13.881 -4.238 8.790 1.00 80.50 88 ASP A C 1
ATOM 634 O O . ASP A 1 88 ? -14.635 -3.381 8.330 1.00 80.50 88 ASP A O 1
ATOM 638 N N . CYS A 1 89 ? -12.792 -4.657 8.146 1.00 82.31 89 CYS A N 1
ATOM 639 C CA . CYS A 1 89 ? -12.399 -4.204 6.812 1.00 82.31 89 CYS A CA 1
ATOM 640 C C . CYS A 1 89 ? -12.842 -5.162 5.696 1.00 82.31 89 CYS A C 1
ATOM 642 O O . CYS A 1 89 ? -12.466 -4.981 4.534 1.00 82.31 89 CYS A O 1
ATOM 644 N N . HIS A 1 90 ? -13.646 -6.173 6.011 1.00 80.44 90 HIS A N 1
ATOM 645 C CA . HIS A 1 90 ? -14.226 -7.026 4.989 1.00 80.44 90 HIS A CA 1
ATOM 646 C C . HIS A 1 90 ? -15.185 -6.257 4.066 1.00 80.44 90 HIS A C 1
ATOM 648 O O . HIS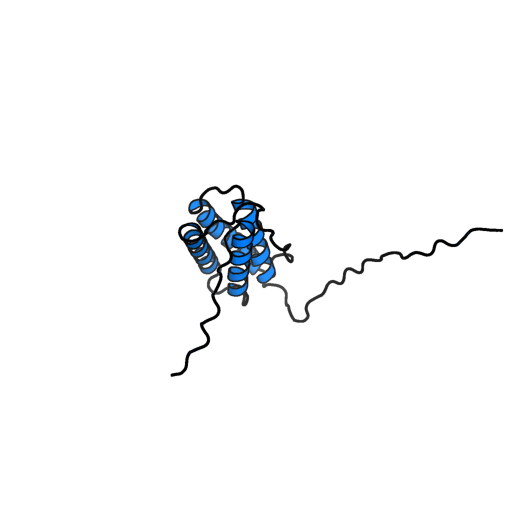 A 1 90 ? -15.790 -5.242 4.418 1.00 80.44 90 HIS A O 1
ATOM 654 N N . GLY A 1 91 ? -15.306 -6.729 2.823 1.00 81.31 91 GLY A N 1
ATOM 655 C CA . GLY A 1 91 ? -16.186 -6.134 1.818 1.00 81.31 91 GLY A CA 1
ATOM 656 C C . GLY A 1 91 ? -15.528 -4.991 1.044 1.00 81.31 91 GLY A C 1
ATOM 657 O O . GLY A 1 91 ? -14.691 -5.233 0.172 1.00 81.31 91 GLY A O 1
ATOM 658 N N . ILE A 1 92 ? -15.943 -3.746 1.301 1.00 81.44 92 ILE A N 1
ATOM 659 C CA . ILE A 1 92 ? -15.551 -2.584 0.478 1.00 81.44 92 ILE A CA 1
ATOM 660 C C . ILE A 1 92 ? -14.047 -2.305 0.581 1.00 81.44 92 ILE A C 1
ATOM 662 O O . ILE A 1 92 ? -13.420 -2.015 -0.441 1.00 81.44 92 ILE A O 1
ATOM 666 N N . VAL A 1 93 ? -13.458 -2.428 1.778 1.00 85.06 93 VAL A N 1
ATOM 667 C CA . VAL A 1 93 ? -12.025 -2.167 1.974 1.00 85.06 93 VAL A CA 1
ATOM 668 C C . VAL A 1 93 ? -11.174 -3.215 1.262 1.00 85.06 93 VAL A C 1
ATOM 670 O O . VAL A 1 93 ? -10.327 -2.839 0.453 1.00 85.06 93 VAL A O 1
ATOM 673 N N . ASP A 1 94 ? -11.457 -4.503 1.463 1.00 87.88 94 ASP A N 1
ATOM 674 C CA . ASP A 1 94 ? -10.797 -5.593 0.728 1.00 87.88 94 ASP A CA 1
ATOM 675 C C . ASP A 1 94 ? -10.950 -5.444 -0.795 1.00 87.88 94 ASP A C 1
ATOM 677 O O . ASP A 1 94 ? -9.962 -5.490 -1.523 1.00 87.88 94 ASP A O 1
ATOM 681 N N . THR A 1 95 ? -12.154 -5.132 -1.288 1.00 87.81 95 THR A N 1
ATOM 682 C CA . THR A 1 95 ? -12.393 -4.916 -2.729 1.00 87.81 95 THR A CA 1
ATOM 683 C C . THR A 1 95 ? -11.583 -3.740 -3.285 1.00 87.81 95 THR A C 1
ATOM 685 O O . THR A 1 95 ? -11.067 -3.800 -4.406 1.00 87.81 95 THR A O 1
ATOM 688 N N . GLY A 1 96 ? -11.487 -2.645 -2.525 1.00 88.44 96 GLY A N 1
ATOM 689 C CA . GLY A 1 96 ? -10.689 -1.480 -2.897 1.00 88.44 96 GLY A CA 1
ATOM 690 C C . GLY A 1 96 ? -9.198 -1.806 -2.953 1.00 88.44 96 GLY A C 1
ATOM 691 O O . GLY A 1 96 ? -8.529 -1.436 -3.921 1.00 88.44 96 GLY A O 1
ATOM 692 N N . ILE A 1 97 ? -8.701 -2.545 -1.957 1.00 91.12 97 ILE A N 1
ATOM 693 C CA . ILE A 1 97 ? -7.318 -3.024 -1.890 1.00 91.12 97 ILE A CA 1
ATOM 694 C C . ILE A 1 97 ? -7.010 -3.952 -3.068 1.00 91.12 97 ILE A C 1
ATOM 696 O O . ILE A 1 97 ? -6.026 -3.718 -3.765 1.00 91.12 97 ILE A O 1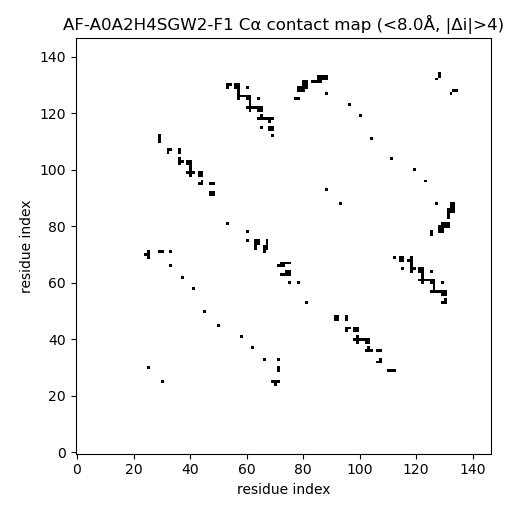
ATOM 700 N N . ASP A 1 98 ? -7.858 -4.940 -3.349 1.00 92.12 98 ASP A N 1
ATOM 701 C CA . ASP A 1 98 ? -7.643 -5.906 -4.432 1.00 92.12 98 ASP A CA 1
ATOM 702 C C . ASP A 1 98 ? -7.589 -5.223 -5.802 1.00 92.12 98 ASP A C 1
ATOM 704 O O . ASP A 1 98 ? -6.718 -5.513 -6.628 1.00 92.12 98 ASP A O 1
ATOM 708 N N . ARG A 1 99 ? -8.481 -4.254 -6.049 1.00 90.75 99 ARG A N 1
ATOM 709 C CA . ARG A 1 99 ? -8.468 -3.468 -7.293 1.00 90.75 99 ARG A CA 1
ATOM 710 C C . ARG A 1 99 ? -7.233 -2.581 -7.398 1.00 90.75 99 ARG A C 1
ATOM 712 O O . ARG A 1 99 ? -6.647 -2.497 -8.476 1.00 90.75 99 ARG A O 1
ATOM 719 N N . ALA A 1 100 ? -6.821 -1.942 -6.305 1.00 89.88 100 ALA A N 1
ATOM 720 C CA . ALA A 1 100 ? -5.603 -1.140 -6.277 1.00 89.88 100 ALA A CA 1
ATOM 721 C C . ALA A 1 100 ? -4.353 -2.008 -6.506 1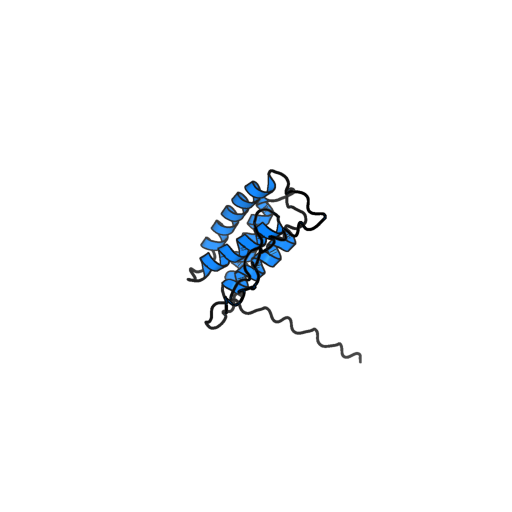.00 89.88 100 ALA A C 1
ATOM 723 O O . ALA A 1 100 ? -3.514 -1.653 -7.330 1.00 89.88 100 ALA A O 1
ATOM 724 N N . ALA A 1 101 ? -4.262 -3.173 -5.857 1.00 91.81 101 ALA A N 1
ATOM 725 C CA . ALA A 1 101 ? -3.177 -4.136 -6.032 1.00 91.81 101 ALA A CA 1
ATOM 726 C C . ALA A 1 101 ? -3.125 -4.680 -7.465 1.00 91.81 101 ALA A C 1
ATOM 728 O O . ALA A 1 101 ? -2.044 -4.806 -8.043 1.00 91.81 101 ALA A O 1
ATOM 729 N N . LYS A 1 102 ? -4.287 -4.933 -8.081 1.00 92.38 102 LYS A N 1
ATOM 730 C CA . LYS A 1 102 ? -4.364 -5.298 -9.496 1.00 92.38 102 LYS A CA 1
ATOM 731 C C . LYS A 1 102 ? -3.811 -4.196 -10.400 1.00 92.38 102 LYS A C 1
ATOM 733 O O . LYS A 1 102 ? -2.965 -4.488 -11.235 1.00 92.38 102 LYS A O 1
ATOM 738 N N . VAL A 1 103 ? -4.238 -2.944 -10.222 1.00 90.62 103 VAL A N 1
ATOM 739 C CA . VAL A 1 103 ? -3.727 -1.811 -11.017 1.00 90.62 103 VAL A CA 1
ATOM 740 C C . VAL A 1 103 ? -2.228 -1.623 -10.811 1.00 90.62 103 VAL A C 1
ATOM 742 O O . VAL A 1 103 ? -1.504 -1.404 -11.780 1.00 90.62 103 VAL A O 1
ATOM 745 N N . LEU A 1 104 ? -1.751 -1.754 -9.574 1.00 90.69 104 LEU A N 1
ATOM 746 C CA . LEU A 1 104 ? -0.330 -1.706 -9.258 1.00 90.69 104 LEU A CA 1
ATOM 747 C C . LEU A 1 104 ? 0.434 -2.784 -10.044 1.00 90.69 104 LEU A C 1
ATOM 749 O O . LEU A 1 104 ? 1.392 -2.464 -10.744 1.00 90.69 104 LEU A O 1
ATOM 753 N N . ARG A 1 105 ? -0.030 -4.040 -10.005 1.00 90.75 105 ARG A N 1
ATOM 754 C CA . ARG A 1 105 ? 0.584 -5.161 -10.734 1.00 90.75 105 ARG A CA 1
ATOM 755 C C . ARG A 1 105 ? 0.520 -4.974 -12.250 1.00 90.75 105 ARG A C 1
ATOM 757 O O . ARG A 1 105 ? 1.515 -5.222 -12.921 1.00 90.75 105 ARG A O 1
ATOM 764 N N . ASP A 1 106 ? -0.600 -4.497 -12.786 1.00 91.12 106 ASP A N 1
ATOM 765 C CA . ASP A 1 106 ? -0.776 -4.270 -14.225 1.00 91.12 106 ASP A CA 1
ATOM 766 C C . ASP A 1 106 ? 0.181 -3.174 -14.748 1.00 91.12 106 ASP A C 1
ATOM 768 O O . ASP A 1 106 ? 0.677 -3.277 -15.868 1.00 91.12 106 ASP A O 1
ATOM 772 N N . ASN A 1 107 ? 0.498 -2.159 -13.930 1.00 86.69 107 ASN A N 1
ATOM 773 C CA . ASN A 1 107 ? 1.458 -1.104 -14.287 1.00 86.69 107 ASN A CA 1
ATOM 774 C C . ASN A 1 107 ? 2.925 -1.557 -14.198 1.00 86.69 107 ASN A C 1
ATOM 776 O O . ASN A 1 107 ? 3.754 -1.076 -14.969 1.00 86.69 107 ASN A O 1
ATOM 780 N N . PHE A 1 108 ? 3.261 -2.471 -13.284 1.00 86.00 108 PHE A N 1
ATOM 781 C CA . PHE A 1 108 ? 4.597 -3.074 -13.244 1.00 86.00 108 PHE A CA 1
ATOM 782 C C . PHE A 1 108 ? 4.775 -4.159 -14.314 1.00 86.00 108 PHE A C 1
ATOM 784 O O . PHE A 1 108 ? 5.853 -4.291 -14.886 1.00 86.00 108 PHE A O 1
ATOM 791 N N . GLY A 1 109 ? 3.740 -4.942 -14.615 1.00 83.38 109 GLY A N 1
ATOM 792 C CA . GLY A 1 109 ? 3.785 -5.994 -15.627 1.00 83.38 109 GLY A CA 1
ATOM 793 C C . GLY A 1 109 ? 5.013 -6.904 -15.486 1.00 83.38 109 GLY A C 1
ATOM 794 O O . GLY A 1 109 ? 5.295 -7.440 -14.419 1.00 83.38 109 GLY A O 1
ATOM 795 N N . ARG A 1 110 ? 5.769 -7.064 -16.578 1.00 82.50 110 ARG A N 1
ATOM 796 C CA . ARG A 1 110 ? 6.969 -7.923 -16.630 1.00 82.50 110 ARG A CA 1
ATOM 797 C C . ARG A 1 110 ? 8.220 -7.316 -15.985 1.00 82.50 110 ARG A C 1
ATOM 799 O O . ARG A 1 110 ? 9.231 -8.001 -15.916 1.00 82.50 110 ARG A O 1
ATOM 806 N N . ILE A 1 111 ? 8.177 -6.052 -15.564 1.00 83.50 111 ILE A N 1
ATOM 807 C CA . ILE A 1 111 ? 9.314 -5.355 -14.937 1.00 83.50 111 ILE A CA 1
ATOM 808 C C . ILE A 1 111 ? 9.162 -5.253 -13.412 1.00 83.50 111 ILE A C 1
ATOM 810 O O . ILE A 1 111 ? 9.877 -4.483 -12.768 1.00 83.50 111 ILE A O 1
ATOM 814 N N . ALA A 1 112 ? 8.216 -6.003 -12.837 1.00 85.31 112 ALA A N 1
ATOM 815 C CA . ALA A 1 112 ? 8.083 -6.157 -11.396 1.00 85.31 112 ALA A CA 1
ATOM 816 C C . ALA A 1 112 ? 9.403 -6.683 -10.793 1.00 85.31 112 ALA A C 1
ATOM 818 O O . ALA A 1 112 ? 9.939 -7.667 -11.305 1.00 85.31 112 ALA A O 1
ATOM 819 N N . PRO A 1 113 ? 9.949 -6.044 -9.742 1.00 85.19 113 PRO A N 1
ATOM 820 C CA . PRO A 1 113 ? 11.106 -6.584 -9.031 1.00 85.19 113 PRO A CA 1
ATOM 821 C C . PRO A 1 113 ? 10.737 -7.880 -8.293 1.00 85.19 113 PRO A C 1
ATOM 823 O O . PRO A 1 113 ? 9.574 -8.089 -7.957 1.00 85.19 113 PRO A O 1
ATOM 826 N N . ASP A 1 114 ? 11.728 -8.717 -7.978 1.00 86.56 114 ASP A N 1
ATOM 827 C CA . ASP A 1 114 ? 11.517 -10.040 -7.359 1.00 86.56 114 ASP A CA 1
ATOM 828 C C . ASP A 1 114 ? 10.706 -9.990 -6.054 1.00 86.56 114 ASP A C 1
ATOM 830 O O . ASP A 1 114 ? 9.938 -10.895 -5.743 1.00 86.56 114 ASP A O 1
ATOM 834 N N . ASN A 1 115 ? 10.842 -8.905 -5.294 1.00 88.50 115 ASN A N 1
ATOM 835 C CA . ASN A 1 115 ? 10.147 -8.687 -4.029 1.00 88.50 115 ASN A CA 1
ATOM 836 C C . ASN A 1 115 ? 8.870 -7.846 -4.160 1.00 88.50 115 ASN A C 1
ATOM 838 O O . ASN A 1 115 ? 8.356 -7.337 -3.164 1.00 88.50 115 ASN A O 1
ATOM 842 N N . PHE A 1 116 ? 8.343 -7.692 -5.376 1.00 90.69 116 PHE A N 1
ATOM 843 C CA . PHE A 1 116 ? 7.104 -6.965 -5.627 1.00 90.69 116 PHE A CA 1
ATOM 844 C C . PHE A 1 116 ? 5.935 -7.537 -4.821 1.00 90.69 116 PHE A C 1
ATOM 846 O O . PHE A 1 116 ? 5.276 -6.789 -4.101 1.00 90.69 116 PHE A O 1
ATOM 853 N N . ASP A 1 117 ? 5.691 -8.848 -4.907 1.00 92.50 117 ASP A N 1
ATOM 854 C CA . ASP A 1 117 ? 4.543 -9.476 -4.242 1.00 92.50 117 ASP A CA 1
ATOM 855 C C . ASP A 1 117 ? 4.664 -9.411 -2.715 1.00 92.50 117 ASP A C 1
ATOM 857 O O . ASP A 1 117 ? 3.696 -9.073 -2.035 1.00 92.50 117 ASP A O 1
ATOM 861 N N . GLU A 1 118 ? 5.867 -9.625 -2.175 1.00 91.62 118 GLU A N 1
ATOM 862 C CA . GLU A 1 118 ? 6.143 -9.430 -0.748 1.00 91.62 118 GLU A CA 1
ATOM 863 C C . GLU A 1 118 ? 5.893 -7.975 -0.323 1.00 91.62 118 GLU A C 1
ATOM 865 O O . GLU A 1 118 ? 5.247 -7.722 0.700 1.00 91.62 118 GLU A O 1
ATOM 870 N N . GLY A 1 119 ? 6.323 -7.017 -1.147 1.00 92.44 119 GLY A N 1
ATOM 871 C CA . GLY A 1 119 ? 6.040 -5.600 -0.968 1.00 92.44 119 GLY A CA 1
ATOM 872 C C . GLY A 1 119 ? 4.550 -5.293 -0.928 1.00 92.44 119 GLY A C 1
ATOM 873 O O . GLY A 1 119 ? 4.108 -4.529 -0.069 1.00 92.44 119 GLY A O 1
ATOM 874 N N . VAL A 1 120 ? 3.763 -5.877 -1.834 1.00 94.38 120 VAL A N 1
ATOM 875 C CA . VAL A 1 120 ? 2.305 -5.702 -1.865 1.00 94.38 120 VAL A CA 1
ATOM 876 C C . VAL A 1 120 ? 1.681 -6.276 -0.596 1.00 94.38 120 VAL A C 1
ATOM 878 O O . VAL A 1 120 ? 0.919 -5.580 0.074 1.00 94.38 120 VAL A O 1
ATOM 881 N N . THR A 1 121 ? 2.040 -7.500 -0.207 1.00 95.12 121 THR A N 1
ATOM 882 C CA . THR A 1 121 ? 1.511 -8.151 0.999 1.00 95.12 121 THR A CA 1
ATOM 883 C C . THR A 1 121 ? 1.833 -7.359 2.267 1.00 95.12 121 THR A C 1
ATOM 885 O O . THR A 1 121 ? 0.933 -7.076 3.063 1.00 95.12 121 THR A O 1
ATOM 888 N N . LYS A 1 122 ? 3.093 -6.951 2.458 1.00 94.25 122 LYS A N 1
ATOM 889 C CA . LYS A 1 122 ? 3.505 -6.158 3.625 1.00 94.25 122 LYS A CA 1
ATOM 890 C C . LYS A 1 122 ? 2.900 -4.753 3.604 1.00 94.25 122 LYS A C 1
ATOM 892 O O . LYS A 1 122 ? 2.451 -4.272 4.640 1.00 94.25 122 LYS A O 1
ATOM 897 N N . GLY A 1 123 ? 2.813 -4.117 2.436 1.00 94.69 123 GLY A N 1
ATOM 898 C CA . GLY A 1 123 ? 2.156 -2.819 2.273 1.00 94.69 123 GLY A CA 1
ATOM 899 C C . GLY A 1 123 ? 0.671 -2.856 2.646 1.00 94.69 123 GLY A C 1
ATOM 900 O O . GLY A 1 123 ? 0.197 -1.984 3.371 1.00 94.69 123 GLY A O 1
ATOM 901 N N . ILE A 1 124 ? -0.058 -3.896 2.225 1.00 94.25 124 ILE A N 1
ATOM 902 C CA . ILE A 1 124 ? -1.467 -4.102 2.597 1.00 94.25 124 ILE A CA 1
ATOM 903 C C . ILE A 1 124 ? -1.608 -4.328 4.104 1.00 94.25 124 ILE A C 1
ATOM 905 O O . ILE A 1 124 ? -2.522 -3.778 4.719 1.00 94.25 124 ILE A O 1
ATOM 909 N N . LYS A 1 125 ? -0.708 -5.108 4.713 1.00 92.56 125 LYS A N 1
ATOM 910 C CA . LYS A 1 125 ? -0.706 -5.343 6.163 1.00 92.56 125 LYS A CA 1
ATOM 911 C C . LYS A 1 125 ? -0.561 -4.032 6.940 1.00 92.56 125 LYS A C 1
ATOM 913 O O . LYS A 1 125 ? -1.362 -3.771 7.837 1.00 92.56 125 LYS A O 1
ATOM 918 N N . ASP A 1 126 ? 0.401 -3.196 6.562 1.00 94.12 126 ASP A N 1
ATOM 919 C CA . ASP A 1 126 ? 0.660 -1.917 7.229 1.00 94.12 126 ASP A CA 1
ATOM 920 C C . ASP A 1 126 ? -0.471 -0.907 6.997 1.00 94.12 126 ASP A C 1
ATOM 922 O O . ASP A 1 126 ? -0.880 -0.213 7.931 1.00 94.12 126 ASP A O 1
ATOM 926 N N . PHE A 1 127 ? -1.043 -0.886 5.787 1.00 93.69 127 PHE A N 1
ATOM 927 C CA . PHE A 1 127 ? -2.253 -0.125 5.476 1.00 93.69 127 PHE A CA 1
ATOM 928 C C . PHE A 1 127 ? -3.411 -0.529 6.395 1.00 93.69 127 PHE A C 1
ATOM 930 O O . PHE A 1 127 ? -3.982 0.320 7.075 1.00 93.69 127 PHE A O 1
ATOM 937 N N . LYS A 1 128 ? -3.736 -1.826 6.458 1.00 91.88 128 LYS A N 1
ATOM 938 C CA . LYS A 1 128 ? -4.849 -2.346 7.264 1.00 91.88 128 LYS A CA 1
ATOM 939 C C . LYS A 1 128 ? -4.641 -2.075 8.753 1.00 91.88 128 LYS A C 1
ATOM 941 O O . LYS A 1 128 ? -5.563 -1.606 9.417 1.00 91.88 128 LYS A O 1
ATOM 946 N N . LYS A 1 129 ? -3.424 -2.293 9.264 1.00 91.38 129 LYS A N 1
ATOM 947 C CA . LYS A 1 129 ? -3.065 -2.006 10.661 1.00 91.38 129 LYS A CA 1
ATOM 948 C C . LYS A 1 129 ? -3.271 -0.529 10.990 1.00 91.38 129 LYS A C 1
ATOM 950 O O . LYS A 1 129 ? -3.944 -0.217 11.966 1.00 91.38 129 LYS A O 1
ATOM 955 N N . ARG A 1 130 ? -2.769 0.381 10.148 1.00 91.56 130 ARG A N 1
ATOM 956 C CA . ARG A 1 130 ? -2.904 1.828 10.369 1.00 91.56 130 ARG A CA 1
ATOM 957 C C . ARG A 1 130 ? -4.333 2.341 10.183 1.00 91.56 130 ARG A C 1
ATOM 959 O O . ARG A 1 130 ? -4.722 3.283 10.871 1.00 91.56 130 ARG A O 1
ATOM 966 N N . LEU A 1 131 ? -5.104 1.733 9.280 1.00 90.00 131 LEU A N 1
ATOM 967 C CA . LEU A 1 131 ? -6.522 2.045 9.082 1.00 90.00 131 LEU A CA 1
ATOM 968 C C . LEU A 1 131 ? -7.367 1.641 10.301 1.00 90.00 131 LEU A C 1
ATOM 970 O O . LEU A 1 131 ? -8.409 2.244 10.537 1.00 90.00 131 LEU A O 1
ATOM 974 N N . GLY A 1 132 ? -6.895 0.667 11.088 1.00 89.44 132 GLY A N 1
ATOM 975 C CA . GLY A 1 132 ? -7.603 0.118 12.244 1.00 89.44 132 GLY A CA 1
ATOM 976 C C . GLY A 1 132 ? -8.423 -1.125 11.917 1.00 89.44 132 GLY A C 1
ATOM 977 O O . GLY A 1 132 ? -9.399 -1.402 12.603 1.00 89.44 132 GLY A O 1
ATOM 978 N N . CYS A 1 133 ? -8.062 -1.867 10.870 1.00 87.88 133 CYS A N 1
ATOM 979 C CA . CYS A 1 133 ? -8.689 -3.147 10.565 1.00 87.88 133 CYS A CA 1
ATOM 980 C C . CYS A 1 133 ? -8.353 -4.184 11.637 1.00 87.88 133 CYS A C 1
ATOM 982 O O . CYS A 1 133 ? -7.184 -4.320 12.012 1.00 87.88 133 CYS A O 1
ATOM 984 N N . LYS A 1 134 ? -9.345 -4.980 12.044 1.00 81.62 134 LYS A N 1
ATOM 985 C CA . LYS A 1 134 ? -9.106 -6.155 12.889 1.00 81.62 134 LYS A CA 1
ATOM 986 C C . LYS A 1 134 ? -8.073 -7.084 12.231 1.00 81.62 134 LYS A C 1
ATOM 988 O O . LYS A 1 134 ? -8.160 -7.326 11.022 1.00 81.62 134 LYS A O 1
ATOM 993 N N . PRO A 1 135 ? -7.095 -7.620 12.983 1.00 69.69 135 PRO A N 1
ATOM 994 C CA . PRO A 1 135 ? -6.208 -8.642 12.460 1.00 69.69 135 PRO A CA 1
ATOM 995 C C . PRO A 1 135 ? -7.037 -9.863 12.066 1.00 69.69 135 PRO A C 1
ATOM 997 O O . PRO A 1 135 ? -7.942 -10.273 12.793 1.00 69.69 135 PRO A O 1
ATOM 1000 N N . VAL A 1 136 ? -6.713 -10.454 10.916 1.00 61.41 136 VAL A N 1
ATOM 1001 C CA . VAL A 1 136 ? -7.279 -11.746 10.528 1.00 61.41 136 VAL A CA 1
ATOM 1002 C C . VAL A 1 136 ? -6.732 -12.776 11.511 1.00 61.41 136 VAL A C 1
ATOM 1004 O O . VAL A 1 136 ? -5.555 -13.134 11.452 1.00 61.41 136 VAL A O 1
ATOM 1007 N N . VAL A 1 137 ? -7.569 -13.203 12.454 1.00 51.94 137 VAL A N 1
ATOM 1008 C CA . VAL A 1 137 ? -7.273 -14.346 13.316 1.00 51.94 137 VAL A CA 1
ATOM 1009 C C . VAL A 1 137 ? -7.428 -15.579 12.437 1.00 51.94 137 VAL A C 1
ATOM 1011 O O . VAL A 1 137 ? -8.538 -15.979 12.103 1.00 51.94 137 VAL A O 1
ATOM 1014 N N . VAL A 1 138 ? -6.307 -16.139 11.990 1.00 47.22 138 VAL A N 1
ATOM 1015 C CA . VAL A 1 138 ? -6.302 -17.494 11.443 1.00 47.22 138 VAL A CA 1
ATOM 1016 C C . VAL A 1 138 ? -6.320 -18.401 12.665 1.00 47.22 138 VAL A C 1
ATOM 1018 O O . VAL A 1 138 ? -5.305 -18.506 13.354 1.00 47.22 138 VAL A O 1
ATOM 1021 N N . ASP A 1 139 ? -7.480 -18.975 12.992 1.00 39.66 139 ASP A N 1
ATOM 1022 C CA . ASP A 1 139 ? -7.534 -20.039 13.993 1.00 39.66 139 ASP A CA 1
ATOM 1023 C C . ASP A 1 139 ? -6.527 -21.124 13.580 1.00 39.66 139 ASP A C 1
ATOM 1025 O O . ASP A 1 139 ? -6.522 -21.529 12.410 1.00 39.66 139 ASP A O 1
ATOM 1029 N N . PRO A 1 140 ? -5.634 -21.576 14.480 1.00 43.41 140 PRO A N 1
ATOM 1030 C CA . PRO A 1 140 ? -4.777 -22.704 14.171 1.00 43.41 140 PRO A CA 1
ATOM 1031 C C . PRO A 1 140 ? -5.679 -23.889 13.824 1.00 43.41 140 PRO A C 1
ATOM 1033 O O . PRO A 1 140 ? -6.588 -24.230 14.581 1.00 43.41 140 PRO A O 1
ATOM 1036 N N . GLU A 1 141 ? -5.434 -24.470 12.650 1.00 46.62 141 GLU A N 1
ATOM 1037 C CA . GLU A 1 141 ? -6.076 -25.681 12.143 1.00 46.62 141 GLU A CA 1
ATOM 1038 C C . GLU A 1 141 ? -6.288 -26.673 13.304 1.00 46.62 141 GLU A C 1
ATOM 1040 O O . GLU A 1 141 ? -5.319 -26.970 14.014 1.00 46.62 141 GLU A O 1
ATOM 1045 N N . PRO A 1 142 ? -7.524 -27.144 13.578 1.00 45.62 142 PRO A N 1
ATOM 1046 C CA . PRO A 1 142 ? -7.746 -28.052 14.690 1.00 45.62 142 PRO A CA 1
ATOM 1047 C C . PRO A 1 142 ? -6.888 -29.289 14.451 1.00 45.62 142 PRO A C 1
ATOM 1049 O O . PRO A 1 142 ? -7.065 -29.986 13.451 1.00 45.62 142 PRO A O 1
ATOM 1052 N N . ALA A 1 143 ? -5.928 -29.519 15.353 1.00 51.66 143 ALA A N 1
ATOM 1053 C CA . ALA A 1 143 ? -5.030 -30.661 15.313 1.00 51.66 143 ALA A CA 1
ATOM 1054 C C . ALA A 1 143 ? -5.861 -31.920 15.052 1.00 51.66 143 ALA A C 1
ATOM 1056 O O . ALA A 1 143 ? -6.721 -32.280 15.856 1.00 51.66 143 ALA A O 1
ATOM 1057 N N . GLY A 1 144 ? -5.654 -32.519 13.878 1.00 43.47 144 GLY A N 1
ATOM 1058 C CA . GLY A 1 144 ? -6.514 -33.565 13.354 1.00 43.47 144 GLY A CA 1
ATOM 1059 C C . GLY A 1 144 ? -6.788 -34.661 14.380 1.00 43.47 144 GLY A C 1
ATOM 1060 O O . GLY A 1 144 ? -5.875 -35.355 14.830 1.00 43.47 144 GLY A O 1
ATOM 1061 N N . HIS A 1 145 ? -8.067 -34.859 14.693 1.00 49.09 145 HIS A N 1
ATOM 1062 C CA . HIS A 1 145 ? -8.546 -36.122 15.230 1.00 49.09 145 HIS A CA 1
ATOM 1063 C C . HIS A 1 145 ? -8.362 -37.186 14.145 1.00 49.09 145 HIS A C 1
ATOM 1065 O O . HIS A 1 145 ? -9.142 -37.277 13.198 1.00 49.09 145 HIS A O 1
ATOM 1071 N N . LYS A 1 146 ? -7.297 -37.982 14.269 1.00 44.00 146 LYS A N 1
ATOM 1072 C CA . LYS A 1 146 ? -7.229 -39.285 13.610 1.00 44.00 146 LYS A CA 1
ATOM 1073 C C . LYS A 1 146 ? -8.157 -40.230 14.377 1.00 44.00 146 LYS A C 1
ATOM 1075 O O . LYS A 1 146 ? -7.939 -40.447 15.569 1.00 44.00 146 LYS A O 1
ATOM 1080 N N . PHE A 1 147 ? -9.201 -40.693 13.693 1.00 50.06 147 PHE A N 1
ATOM 1081 C CA . PHE A 1 147 ? -9.991 -41.864 14.076 1.00 50.06 147 PHE A CA 1
ATOM 1082 C C . PHE A 1 147 ? -9.145 -43.136 13.973 1.00 50.06 147 PHE A C 1
ATOM 1084 O O . PHE A 1 147 ? -8.245 -43.168 13.098 1.00 50.06 147 PHE A O 1
#

Foldseek 3Di:
DDDDDDDDDDPPPPPPPPPPPPDDAQDPCVLVLQVVLLVQLVVLLVVQDDDDPLQVVLSVQLSQQLCVQSNNHDRDDQAAADPDAADACPDSNVVSLVSSLVSSCVSCPPVQPPRNVVSSVVSVVSSSRSSRHDPPPPPPDPPDDDD

Sequence (147 aa):
MKFPLVLAALFAGSLATVAQPGVGPPALGTCRVADVAIAAALAVLRRLLPVYPQLEPAIKAGVARFKNEIRCGPAPDEPEAPADDQMDCHGIVDTGIDRAAKVLRDNFGRIAPDNFDEGVTKGIKDFKKRLGCKPVVVDPEPAGHKF

Organism: Cordyceps militaris (NCBI:txid73501)

Radius of gyration: 21.4 Å; Cα contacts (8 Å, |Δi|>4): 140; chains: 1; bounding box: 59×63×63 Å

Secondary structure (DSSP, 8-state):
--------------------TT-PPPPTTHHHHHHHHHHHHHHHHHHHS---TTHHHHHHHHHHHHHHHTTSSPPPPPPPPPSSPPBP-TTHHHHHHHHHHHHHHHHHGGG--TTHHHHHHHHHHHHHHHHTBPP------------